Protein AF-A0A526RT88-F1 (afdb_monomer_lite)

Radius of gyration: 13.99 Å; chains: 1; bounding box: 32×34×33 Å

Sequence (80 aa):
MSDVVSVRAATNNEVAFIAWDIDGMIDGCLGFEIVRIYPGTGEERCLASWVPFRGQRNKDWIPQDTGVWPVQKTFWRDLT

Foldseek 3Di:
DKDWPDKDWDDDPFKTKIFTDIPDDDPPDPADWDWDQDVVPRDTDTDWDQDADPPDDPPVSDTDGCVRRNDPHRMDMDGD

Secondary structure (DSSP, 8-state):
---EEEEEEEE-SSEEEEEEEESS--TT---B--EEEETTTTEEEEPEE----TT---TT---EETTTS-B-SSEEEEE-

pLDDT: mean 93.2, std 4.83, range [60.69, 97.5]

Structure (mmCIF, N/CA/C/O backbone):
data_AF-A0A526RT88-F1
#
_entry.id   AF-A0A526RT88-F1
#
loop_
_atom_site.group_PDB
_atom_site.id
_atom_site.type_symbol
_atom_site.label_atom_id
_atom_site.label_alt_id
_atom_site.label_comp_id
_atom_site.label_asym_id
_atom_site.label_entity_id
_atom_site.label_seq_id
_atom_site.pdbx_PDB_ins_code
_atom_site.Cartn_x
_atom_site.Cartn_y
_atom_site.Cartn_z
_atom_site.occupancy
_atom_site.B_iso_or_equiv
_atom_site.auth_seq_id
_atom_site.auth_comp_id
_atom_site.auth_asym_id
_atom_site.auth_atom_id
_atom_site.pdbx_PDB_model_num
ATOM 1 N N . MET A 1 1 ? -16.813 -12.071 -4.289 1.00 75.81 1 MET A N 1
ATOM 2 C CA . MET A 1 1 ? -15.667 -11.194 -4.589 1.00 75.81 1 MET A CA 1
ATOM 3 C C . MET A 1 1 ? -14.912 -11.081 -3.287 1.00 75.81 1 MET A C 1
ATOM 5 O O . MET A 1 1 ? -15.576 -10.813 -2.296 1.00 75.81 1 MET A O 1
ATOM 9 N N . SER A 1 2 ? -13.624 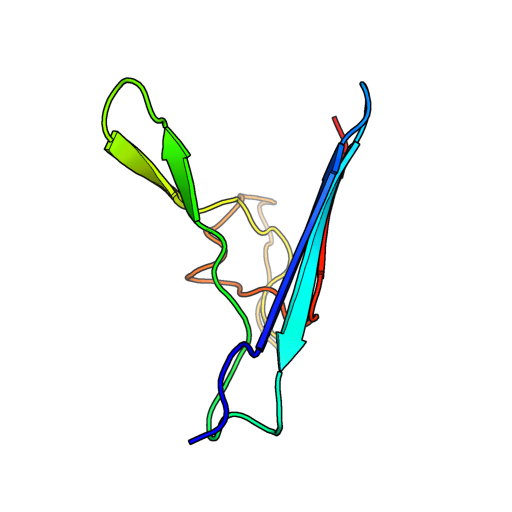-11.424 -3.268 1.00 86.25 2 SER A N 1
ATOM 10 C CA . SER A 1 2 ? -12.833 -11.292 -2.042 1.00 86.25 2 SER A CA 1
ATOM 11 C C . SER A 1 2 ? -12.686 -9.827 -1.664 1.00 86.25 2 SER A C 1
ATOM 13 O O . SER A 1 2 ? -12.642 -8.973 -2.551 1.00 86.25 2 SER A O 1
ATOM 15 N N . ASP A 1 3 ? -12.625 -9.557 -0.369 1.00 87.69 3 ASP A N 1
ATOM 16 C CA . ASP A 1 3 ? -12.615 -8.209 0.187 1.00 87.69 3 ASP A CA 1
ATOM 17 C C . ASP A 1 3 ? -11.655 -8.107 1.382 1.00 87.69 3 ASP A C 1
ATOM 19 O O . ASP A 1 3 ? -11.164 -9.110 1.916 1.00 87.69 3 ASP A O 1
ATOM 23 N N . VAL A 1 4 ? -11.369 -6.875 1.796 1.00 90.75 4 VAL A N 1
ATOM 24 C CA . VAL A 1 4 ? -10.619 -6.578 3.013 1.00 90.75 4 VAL A CA 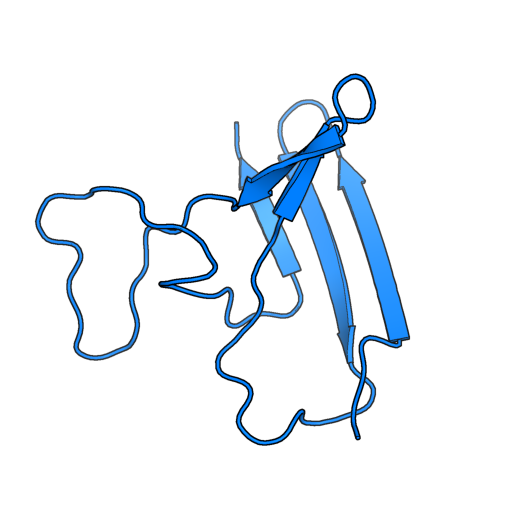1
ATOM 25 C C . VAL A 1 4 ? -11.529 -6.789 4.220 1.00 90.75 4 VAL A C 1
ATOM 27 O O . VAL A 1 4 ? -12.501 -6.067 4.421 1.00 90.75 4 VAL A O 1
ATOM 30 N N . VAL A 1 5 ? -11.191 -7.761 5.066 1.00 96.12 5 VAL A N 1
ATOM 31 C CA . VAL A 1 5 ? -12.029 -8.150 6.215 1.00 96.12 5 VAL A CA 1
ATOM 32 C C . VAL A 1 5 ? -11.561 -7.580 7.542 1.00 96.12 5 VAL A C 1
ATOM 34 O O . VAL A 1 5 ? -12.330 -7.515 8.501 1.00 96.12 5 VAL A O 1
ATOM 37 N N . SER A 1 6 ? -10.299 -7.170 7.634 1.00 96.56 6 SER A N 1
ATOM 38 C CA . SER A 1 6 ? -9.808 -6.481 8.819 1.00 96.56 6 SER A CA 1
ATOM 39 C C . SER A 1 6 ? -8.658 -5.551 8.475 1.0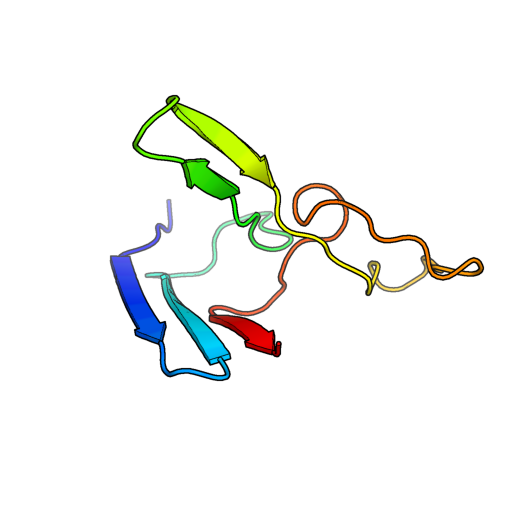0 96.56 6 SER A C 1
ATOM 41 O O . SER A 1 6 ? -7.894 -5.817 7.550 1.00 96.56 6 SER A O 1
ATOM 43 N N . VAL A 1 7 ? -8.537 -4.462 9.232 1.00 96.25 7 VAL A N 1
ATOM 44 C CA . VAL A 1 7 ? -7.441 -3.498 9.124 1.00 96.25 7 VAL A CA 1
ATOM 45 C C . VAL A 1 7 ? -6.961 -3.163 10.531 1.00 96.25 7 VAL A C 1
ATOM 47 O O . VAL A 1 7 ? -7.760 -2.961 11.445 1.00 96.25 7 VAL A O 1
ATOM 50 N N . ARG A 1 8 ? -5.644 -3.115 10.716 1.00 97.31 8 ARG A N 1
ATOM 51 C CA . ARG A 1 8 ? -4.979 -2.718 11.957 1.00 97.31 8 ARG A CA 1
ATOM 52 C C . ARG A 1 8 ? -3.970 -1.630 11.646 1.00 97.31 8 ARG A C 1
ATOM 54 O O . ARG A 1 8 ? -3.216 -1.739 10.683 1.00 97.31 8 ARG A O 1
ATOM 61 N N . ALA A 1 9 ? -3.931 -0.619 12.500 1.00 95.19 9 ALA A N 1
ATOM 62 C CA . ALA A 1 9 ? -2.921 0.421 12.474 1.00 95.19 9 ALA A CA 1
ATOM 63 C C . ALA A 1 9 ? -2.210 0.458 13.826 1.00 95.19 9 ALA A C 1
ATOM 65 O O . ALA A 1 9 ? -2.842 0.340 14.876 1.00 95.19 9 ALA A O 1
ATOM 66 N N . ALA A 1 10 ? -0.896 0.615 13.790 1.00 94.69 10 ALA A N 1
ATOM 67 C CA . ALA A 1 10 ? -0.062 0.833 14.956 1.00 94.69 10 ALA A CA 1
ATOM 68 C C . ALA A 1 10 ? 0.949 1.921 14.621 1.00 94.69 10 ALA A C 1
ATOM 70 O O . ALA A 1 10 ? 1.421 2.021 13.492 1.00 94.69 10 ALA A O 1
ATOM 71 N N . THR A 1 11 ? 1.291 2.739 15.603 1.00 94.31 11 THR A N 1
ATOM 72 C CA . THR A 1 11 ? 2.317 3.759 15.429 1.00 94.31 11 THR A CA 1
ATOM 73 C C . THR A 1 11 ? 3.126 3.884 16.700 1.00 94.31 11 THR A C 1
ATOM 75 O O . THR A 1 11 ? 2.616 3.673 17.802 1.00 94.31 11 THR A O 1
ATOM 78 N N . ASN A 1 12 ? 4.387 4.248 16.541 1.00 91.44 12 ASN A N 1
ATOM 79 C CA . ASN A 1 12 ? 5.184 4.836 17.604 1.00 91.44 12 ASN A CA 1
ATOM 80 C C . ASN A 1 12 ? 5.812 6.136 17.076 1.00 91.44 12 ASN A C 1
ATOM 82 O O . ASN A 1 12 ? 5.386 6.646 16.041 1.00 91.44 12 ASN A O 1
ATOM 86 N N . ASN A 1 13 ? 6.793 6.679 17.794 1.00 91.62 13 ASN A N 1
ATOM 87 C CA . ASN A 1 13 ? 7.449 7.927 17.402 1.00 91.62 13 ASN A CA 1
ATOM 88 C C . ASN A 1 13 ? 8.330 7.808 16.139 1.00 91.62 13 ASN A C 1
ATOM 90 O O . ASN A 1 13 ? 8.799 8.831 15.661 1.00 91.62 13 ASN A O 1
ATOM 94 N N . GLU A 1 14 ? 8.576 6.599 15.626 1.00 91.12 14 GLU A N 1
ATOM 95 C CA . GLU A 1 14 ? 9.517 6.329 14.524 1.00 91.12 14 GLU A CA 1
ATOM 96 C C . GLU A 1 14 ? 8.858 5.634 13.322 1.00 91.12 14 GLU A C 1
ATOM 98 O O . GLU A 1 14 ? 9.357 5.690 12.199 1.00 91.12 14 GLU A O 1
ATOM 103 N N . VAL A 1 15 ? 7.759 4.915 13.556 1.00 92.25 15 VAL A N 1
ATOM 104 C CA . VAL A 1 15 ? 7.142 4.027 12.574 1.00 92.25 15 VAL A CA 1
ATOM 105 C C . VAL A 1 15 ? 5.635 4.194 12.608 1.00 92.25 15 VAL A C 1
ATOM 107 O O . VAL A 1 15 ? 5.008 4.012 13.653 1.00 92.25 15 VAL A O 1
ATOM 110 N N . ALA A 1 16 ? 5.054 4.433 11.434 1.00 92.31 16 ALA A N 1
ATOM 111 C CA . ALA A 1 16 ? 3.642 4.191 11.177 1.00 92.31 16 ALA A CA 1
ATOM 112 C C . ALA A 1 16 ? 3.498 2.840 10.468 1.00 92.31 16 ALA A C 1
ATOM 114 O O . ALA A 1 16 ? 4.137 2.605 9.445 1.00 92.31 16 ALA A O 1
ATOM 115 N N . PHE A 1 17 ? 2.666 1.946 10.993 1.00 94.81 17 PHE A N 1
ATOM 116 C CA . PHE A 1 17 ? 2.437 0.612 10.450 1.00 94.81 17 PHE A CA 1
ATOM 117 C C . PHE A 1 17 ? 0.947 0.380 10.229 1.00 94.81 17 PHE A C 1
ATOM 119 O O . PHE A 1 17 ? 0.136 0.602 11.128 1.00 94.81 17 PHE A O 1
ATOM 126 N N . ILE A 1 18 ? 0.593 -0.128 9.055 1.00 95.81 18 ILE A N 1
ATOM 127 C CA . ILE A 1 18 ? -0.755 -0.608 8.760 1.00 95.81 18 ILE A CA 1
ATOM 128 C C . ILE A 1 18 ? -0.682 -2.017 8.181 1.00 95.81 18 ILE A C 1
ATOM 130 O O . ILE A 1 18 ? 0.220 -2.332 7.407 1.00 95.81 18 ILE A O 1
ATOM 134 N N . ALA A 1 19 ? -1.632 -2.865 8.552 1.00 97.50 19 ALA A N 1
ATOM 135 C CA . ALA A 1 19 ? -1.804 -4.201 7.998 1.00 97.50 19 ALA A CA 1
ATOM 136 C C . ALA A 1 19 ? -3.284 -4.503 7.804 1.00 97.50 19 ALA A C 1
ATOM 138 O O . ALA A 1 19 ? -4.129 -3.992 8.540 1.00 97.50 19 ALA A O 1
ATOM 139 N N . TRP A 1 20 ? -3.587 -5.339 6.824 1.00 96.81 20 TRP A N 1
ATOM 140 C CA . TRP A 1 20 ? -4.944 -5.750 6.506 1.00 96.81 20 TRP A CA 1
ATOM 141 C C . TRP A 1 20 ? -5.005 -7.238 6.188 1.00 96.81 20 TRP A C 1
ATOM 143 O O . TRP A 1 20 ? -4.007 -7.840 5.809 1.00 96.81 20 TRP A O 1
ATOM 153 N N . ASP A 1 21 ? -6.183 -7.827 6.342 1.00 96.56 21 ASP A N 1
ATOM 154 C CA . ASP A 1 21 ? -6.454 -9.209 5.954 1.00 96.56 21 ASP A CA 1
ATOM 155 C C . ASP A 1 21 ? -7.468 -9.229 4.812 1.00 96.56 21 ASP A C 1
ATOM 157 O O . ASP A 1 21 ? -8.401 -8.423 4.790 1.00 96.56 21 ASP A O 1
ATOM 161 N N . ILE A 1 22 ? -7.296 -10.174 3.890 1.00 95.44 22 ILE A N 1
ATOM 162 C CA . ILE A 1 22 ? -8.219 -10.447 2.784 1.00 95.44 22 ILE A CA 1
ATOM 163 C C . ILE A 1 22 ? -8.817 -11.845 2.960 1.00 95.44 22 ILE A C 1
ATOM 165 O O . ILE A 1 22 ? -8.107 -12.773 3.351 1.00 95.44 22 ILE A O 1
ATOM 169 N N . ASP A 1 23 ? -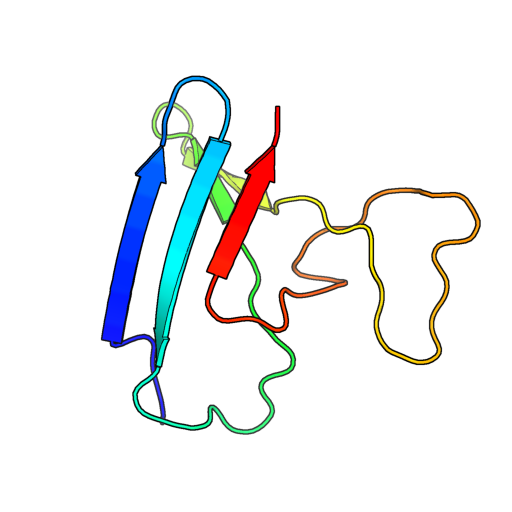10.106 -12.015 2.676 1.00 95.38 23 ASP A N 1
ATOM 170 C CA . ASP A 1 23 ? -10.810 -13.308 2.811 1.00 95.38 23 ASP A CA 1
ATOM 171 C C . ASP A 1 23 ? -10.616 -14.263 1.621 1.00 95.38 23 ASP A C 1
ATOM 173 O O . ASP A 1 23 ? -11.216 -15.337 1.553 1.00 95.38 23 ASP A O 1
ATOM 177 N N . GLY A 1 24 ? -9.746 -13.894 0.686 1.00 93.00 24 GLY A N 1
ATOM 178 C CA . GLY A 1 24 ? -9.349 -14.723 -0.436 1.00 93.00 24 GLY A CA 1
ATOM 179 C C . GLY A 1 24 ? -8.544 -13.946 -1.467 1.00 93.00 24 GLY A C 1
ATOM 180 O O . GLY A 1 24 ? -8.216 -12.772 -1.292 1.00 93.00 24 GLY A O 1
ATOM 181 N N . MET A 1 25 ? -8.212 -14.627 -2.561 1.00 89.88 25 MET A N 1
ATOM 182 C CA . MET A 1 25 ? -7.550 -13.999 -3.699 1.00 89.88 25 MET A CA 1
ATOM 183 C C . MET A 1 25 ? -8.532 -13.074 -4.423 1.00 89.88 25 MET A C 1
ATOM 185 O O . MET A 1 25 ? -9.557 -13.519 -4.937 1.00 89.88 25 MET A O 1
ATOM 189 N N . ILE A 1 26 ? -8.188 -11.791 -4.498 1.00 91.06 26 ILE A N 1
ATOM 190 C CA . ILE A 1 26 ? -8.903 -10.811 -5.317 1.00 91.06 26 ILE A CA 1
ATOM 191 C C . ILE A 1 26 ? -8.458 -11.016 -6.772 1.00 91.06 26 ILE A C 1
ATOM 193 O O . ILE A 1 26 ? -7.278 -10.848 -7.089 1.00 91.06 26 ILE A O 1
ATOM 197 N N . ASP A 1 27 ? -9.386 -11.410 -7.646 1.00 92.44 27 ASP A N 1
ATOM 198 C CA . ASP A 1 27 ? -9.082 -11.675 -9.056 1.00 92.44 27 ASP A CA 1
ATOM 199 C C . ASP A 1 27 ? -8.503 -10.429 -9.746 1.00 92.44 27 ASP A C 1
ATOM 201 O O . ASP A 1 27 ? -8.998 -9.316 -9.569 1.00 92.44 27 ASP A O 1
ATOM 205 N N . GLY A 1 28 ? -7.409 -10.610 -10.488 1.00 92.31 28 GLY A N 1
ATOM 206 C CA . GLY A 1 28 ? -6.687 -9.518 -11.149 1.00 92.31 28 GLY A CA 1
ATOM 207 C C . GLY A 1 28 ? -5.984 -8.509 -10.225 1.00 92.31 28 GLY A C 1
ATOM 208 O O . GLY A 1 28 ? -5.468 -7.509 -10.725 1.00 92.31 28 GLY A O 1
ATOM 209 N N . CYS A 1 29 ? -5.929 -8.728 -8.905 1.00 92.56 29 CYS A N 1
ATOM 210 C CA . CYS A 1 29 ? -5.287 -7.788 -7.984 1.00 92.56 29 CYS A CA 1
ATOM 211 C C . CYS A 1 29 ? -3.766 -7.728 -8.184 1.00 92.56 29 CYS A C 1
ATOM 213 O O . CYS A 1 29 ? -3.059 -8.729 -8.060 1.00 92.56 29 CYS A O 1
ATOM 215 N N . LEU A 1 30 ? -3.259 -6.524 -8.464 1.00 93.38 30 LEU A N 1
ATOM 216 C CA . LEU A 1 30 ? -1.828 -6.251 -8.642 1.00 93.38 30 LEU A CA 1
ATOM 217 C C . LEU A 1 30 ? -1.151 -5.728 -7.366 1.00 93.38 30 LEU A C 1
ATOM 219 O O . LEU A 1 30 ? 0.074 -5.622 -7.317 1.00 93.38 30 LEU A O 1
ATOM 223 N N . GLY A 1 31 ? -1.938 -5.394 -6.345 1.00 94.12 31 GLY A N 1
ATOM 224 C CA . GLY A 1 31 ? -1.494 -4.817 -5.084 1.00 94.12 31 GLY A CA 1
ATOM 225 C C . GLY A 1 31 ? -2.477 -3.765 -4.578 1.00 94.12 31 GLY A C 1
ATOM 226 O O . GLY A 1 31 ? -3.575 -3.616 -5.111 1.00 94.12 31 GLY A O 1
ATOM 227 N N . PHE A 1 32 ? -2.059 -3.037 -3.548 1.00 94.81 32 PHE A N 1
ATOM 228 C CA . PHE A 1 32 ? -2.901 -2.089 -2.830 1.00 94.81 32 PHE A CA 1
ATOM 229 C C . PHE A 1 32 ? -2.326 -0.672 -2.900 1.00 94.81 32 PHE A C 1
ATOM 231 O O . PHE A 1 32 ? -1.126 -0.463 -2.683 1.00 94.81 32 PHE A O 1
ATOM 238 N N . GLU A 1 33 ? -3.200 0.288 -3.190 1.00 95.81 33 GLU A N 1
ATOM 239 C CA . GLU A 1 33 ? -2.944 1.715 -3.025 1.00 95.81 33 GLU A CA 1
ATOM 240 C C . GLU A 1 33 ? -3.215 2.118 -1.573 1.00 95.81 33 GLU A C 1
ATOM 242 O O . GLU A 1 33 ? -4.146 1.615 -0.941 1.00 95.81 33 GLU A O 1
ATOM 247 N N . ILE A 1 34 ? -2.401 3.024 -1.035 1.00 94.62 34 ILE A N 1
ATOM 248 C CA . ILE A 1 34 ? -2.587 3.552 0.313 1.00 94.62 34 ILE A CA 1
ATOM 249 C C . ILE A 1 34 ? -2.769 5.056 0.211 1.00 94.62 34 ILE A C 1
ATOM 251 O O . ILE A 1 34 ? -1.854 5.782 -0.178 1.00 94.62 34 ILE A O 1
ATOM 255 N N . VAL A 1 35 ? -3.951 5.513 0.612 1.00 94.94 35 VAL A N 1
ATOM 256 C CA . VAL A 1 35 ? -4.334 6.923 0.600 1.00 94.94 35 VAL A CA 1
ATOM 257 C C . VAL A 1 35 ? -4.397 7.438 2.030 1.00 94.94 35 VAL A C 1
ATOM 259 O O . VAL A 1 35 ? -5.089 6.889 2.888 1.00 94.94 35 VAL A O 1
ATOM 262 N N . ARG A 1 36 ? -3.658 8.512 2.302 1.00 92.19 36 ARG A N 1
ATOM 263 C CA . ARG A 1 36 ? -3.767 9.277 3.541 1.00 92.19 36 ARG A CA 1
ATOM 264 C C . ARG A 1 36 ? -4.866 10.317 3.377 1.00 92.19 36 ARG A C 1
ATOM 266 O O . ARG A 1 36 ? -4.788 11.149 2.480 1.00 92.19 36 ARG A O 1
ATOM 273 N N . ILE A 1 37 ? -5.834 10.297 4.286 1.00 94.56 37 ILE A N 1
ATOM 274 C CA . ILE A 1 37 ? -6.899 11.299 4.367 1.00 94.56 37 ILE A CA 1
ATOM 275 C C . ILE A 1 37 ? -6.556 12.267 5.496 1.00 94.56 37 ILE A C 1
ATOM 277 O O . ILE A 1 37 ? -6.325 11.839 6.629 1.00 94.56 37 ILE A O 1
ATOM 281 N N . TYR A 1 38 ? -6.524 13.565 5.205 1.00 93.69 38 TYR A N 1
ATOM 282 C CA . TYR A 1 38 ? -6.294 14.614 6.196 1.00 93.69 38 TYR A CA 1
ATOM 283 C C . TYR A 1 38 ? -7.632 15.067 6.798 1.00 93.69 38 TYR A C 1
ATOM 285 O O . TYR A 1 38 ? -8.386 15.766 6.124 1.00 93.69 38 TYR A O 1
ATOM 293 N N . PRO A 1 39 ? -7.955 14.743 8.069 1.00 92.25 39 PRO A N 1
ATOM 294 C CA . PRO A 1 39 ? -9.306 14.954 8.605 1.00 92.25 39 PRO A CA 1
ATOM 295 C C . PRO A 1 39 ? -9.751 16.420 8.649 1.00 92.25 39 PRO A C 1
ATOM 297 O O . PRO A 1 39 ? -10.942 16.703 8.591 1.00 92.25 39 PRO A O 1
ATOM 300 N N . GLY A 1 40 ? -8.802 17.354 8.761 1.00 95.25 40 GLY A N 1
ATOM 301 C CA . GLY A 1 40 ? -9.101 18.786 8.820 1.00 95.25 40 GLY A CA 1
ATOM 302 C C . GLY A 1 40 ? -9.510 19.400 7.479 1.00 95.25 40 GLY A C 1
ATOM 303 O O . GLY A 1 40 ? -10.222 20.398 7.470 1.00 95.25 40 GLY A O 1
ATOM 304 N N . THR A 1 41 ? -9.070 18.823 6.358 1.00 96.81 41 THR A N 1
ATOM 305 C CA . THR A 1 41 ? -9.293 19.372 5.007 1.00 96.81 41 THR A CA 1
ATOM 306 C C . THR A 1 41 ? -10.074 18.431 4.096 1.00 96.81 41 THR A C 1
ATOM 308 O O . THR A 1 41 ? -10.624 18.880 3.096 1.00 96.81 41 THR A O 1
ATOM 311 N N . GLY A 1 42 ? -10.116 17.137 4.417 1.00 95.88 42 GLY A N 1
ATOM 312 C CA . GLY A 1 42 ? -10.584 16.091 3.511 1.00 95.88 42 GLY A CA 1
ATOM 313 C C . GLY A 1 42 ? -9.621 15.813 2.354 1.00 95.88 42 GLY A C 1
ATOM 314 O O . GLY A 1 42 ? -9.984 15.084 1.441 1.00 95.88 42 GLY A O 1
ATOM 315 N N . GLU A 1 43 ? -8.414 16.390 2.366 1.00 96.88 43 GLU A N 1
ATOM 316 C CA . GLU A 1 43 ? -7.417 16.139 1.325 1.00 96.88 43 GLU A CA 1
ATOM 317 C C . GLU A 1 43 ? -7.016 14.662 1.326 1.00 96.88 43 GLU A C 1
ATOM 319 O O . GLU A 1 43 ? -6.696 14.092 2.374 1.00 96.88 43 GLU A O 1
ATOM 324 N N . GLU A 1 44 ? -7.007 14.065 0.139 1.00 96.06 44 GLU A N 1
ATOM 325 C CA . GLU A 1 44 ? -6.530 12.712 -0.105 1.00 96.06 44 GLU A CA 1
ATOM 326 C C . GLU A 1 44 ? -5.146 12.766 -0.740 1.00 96.06 44 GLU A C 1
ATOM 328 O O . GLU A 1 44 ? -4.930 13.434 -1.752 1.00 96.06 44 GLU A O 1
ATOM 333 N N . ARG A 1 45 ? -4.196 12.045 -0.148 1.00 94.44 45 ARG A N 1
ATOM 334 C CA . ARG A 1 45 ? -2.834 11.957 -0.657 1.00 94.44 45 ARG A CA 1
ATOM 335 C C . ARG A 1 45 ? -2.392 10.511 -0.738 1.00 94.44 45 ARG A C 1
ATOM 337 O O . ARG A 1 45 ? -2.228 9.850 0.289 1.00 94.44 45 ARG A O 1
ATOM 344 N N . CYS A 1 46 ? -2.153 10.041 -1.956 1.00 94.94 46 CYS A N 1
ATOM 345 C CA . CYS A 1 46 ? -1.542 8.741 -2.170 1.00 94.94 46 CYS A CA 1
ATOM 346 C C . CYS A 1 46 ? -0.122 8.719 -1.585 1.00 94.94 46 CYS A C 1
ATOM 348 O O . CYS A 1 46 ? 0.617 9.708 -1.638 1.00 94.94 46 CYS A O 1
ATOM 350 N N . LEU A 1 47 ? 0.238 7.608 -0.946 1.00 93.88 47 LEU A N 1
ATOM 351 C CA . LEU A 1 47 ? 1.563 7.437 -0.368 1.00 93.88 47 LEU A CA 1
ATOM 352 C C . LEU A 1 47 ? 2.581 7.047 -1.437 1.00 93.88 47 LEU A C 1
ATOM 354 O O . LEU A 1 47 ? 2.256 6.402 -2.433 1.00 93.88 47 LEU A O 1
ATOM 358 N N . ALA A 1 48 ? 3.833 7.431 -1.194 1.00 93.94 48 ALA A N 1
ATOM 359 C CA . ALA A 1 48 ? 4.929 7.202 -2.119 1.00 93.94 48 ALA A CA 1
ATOM 360 C C . ALA A 1 48 ? 5.361 5.726 -2.173 1.00 93.94 48 ALA A C 1
ATOM 362 O O . ALA A 1 48 ? 5.399 5.013 -1.168 1.00 93.94 48 ALA A O 1
ATOM 363 N N . SER A 1 49 ? 5.786 5.307 -3.358 1.00 94.00 49 SER A N 1
ATOM 364 C CA . SER A 1 49 ? 6.389 4.027 -3.689 1.00 94.00 49 SER A CA 1
ATOM 365 C C . SER A 1 49 ? 7.636 4.253 -4.539 1.00 94.00 49 SER A C 1
ATOM 367 O O . SER A 1 49 ? 7.680 5.109 -5.422 1.00 94.00 49 SER A O 1
ATOM 369 N N . TRP A 1 50 ? 8.671 3.467 -4.269 1.00 93.81 50 TRP A N 1
ATOM 370 C CA . TRP A 1 50 ? 9.980 3.587 -4.922 1.00 93.81 50 TRP A CA 1
ATOM 371 C C . TRP A 1 50 ? 10.328 2.362 -5.763 1.00 93.81 50 TRP A C 1
ATOM 373 O O 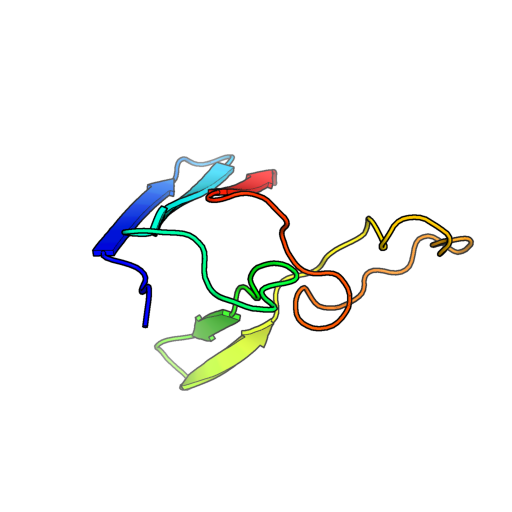. TRP A 1 50 ? 11.258 2.408 -6.572 1.00 93.81 50 TRP A O 1
ATOM 383 N N . VAL A 1 51 ? 9.602 1.262 -5.546 1.00 92.44 51 VAL A N 1
ATOM 384 C CA . VAL A 1 51 ? 9.912 -0.055 -6.093 1.00 92.44 51 VAL A CA 1
ATOM 385 C C . VAL A 1 51 ? 8.885 -0.390 -7.167 1.00 92.44 51 VAL A C 1
ATOM 387 O O . VAL A 1 51 ? 7.730 -0.654 -6.836 1.00 92.44 51 VAL A O 1
ATOM 390 N N . PRO A 1 52 ? 9.288 -0.404 -8.444 1.00 93.88 52 PRO A N 1
ATOM 391 C CA . PRO A 1 52 ? 8.371 -0.669 -9.534 1.00 93.88 52 PRO A CA 1
ATOM 392 C C . PRO A 1 52 ? 8.099 -2.170 -9.699 1.00 93.88 52 PRO A C 1
ATOM 394 O O 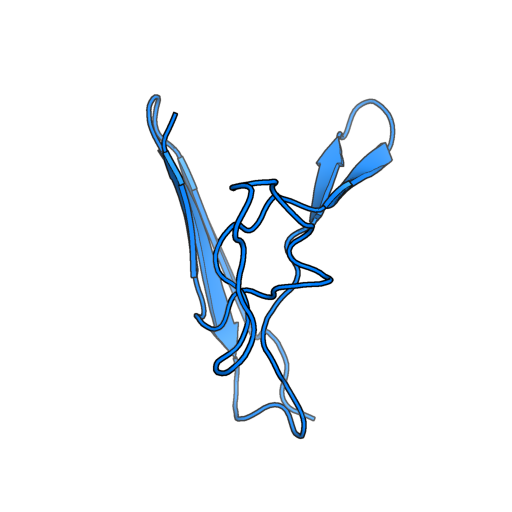. PRO A 1 52 ? 8.736 -3.021 -9.069 1.00 93.88 52 PRO A O 1
ATOM 397 N N . PHE A 1 53 ? 7.188 -2.516 -10.611 1.00 92.06 53 PHE A N 1
ATOM 398 C CA . PHE A 1 53 ? 6.972 -3.910 -10.997 1.00 92.06 53 PHE A CA 1
ATOM 399 C C . PHE A 1 53 ? 8.214 -4.543 -11.630 1.00 92.06 53 PHE A C 1
ATOM 401 O O . PHE A 1 53 ? 9.090 -3.877 -12.193 1.00 92.06 53 PHE A O 1
ATOM 408 N N . ARG A 1 54 ? 8.255 -5.879 -11.605 1.00 90.62 54 ARG A N 1
ATOM 409 C CA . ARG A 1 54 ? 9.273 -6.656 -12.314 1.00 90.62 54 ARG A CA 1
ATOM 410 C C . ARG A 1 54 ? 9.329 -6.227 -13.787 1.00 90.62 54 ARG A C 1
ATOM 412 O O . ARG A 1 54 ? 8.326 -6.268 -14.487 1.00 90.62 54 ARG A O 1
ATOM 419 N N . GLY A 1 55 ? 10.521 -5.853 -14.252 1.00 93.50 55 GLY A N 1
ATOM 420 C CA . GLY A 1 55 ? 10.773 -5.414 -15.632 1.00 93.50 55 GLY A CA 1
ATOM 421 C C . GLY A 1 55 ? 10.807 -3.893 -15.817 1.00 93.50 55 GLY A C 1
ATOM 422 O O . GLY A 1 55 ? 11.398 -3.416 -16.782 1.00 93.50 55 GLY A O 1
ATOM 423 N N . GLN A 1 56 ? 10.265 -3.129 -14.870 1.00 93.62 56 GLN A N 1
ATOM 424 C CA . GLN A 1 56 ? 10.392 -1.674 -14.828 1.00 93.62 56 GLN A CA 1
ATOM 425 C C . GLN A 1 56 ? 11.631 -1.253 -14.017 1.00 93.62 56 GLN A C 1
ATOM 427 O O . GLN A 1 56 ? 12.234 -2.057 -13.301 1.00 93.62 56 GLN A O 1
ATOM 432 N N . ARG A 1 57 ? 12.051 0.013 -14.146 1.00 92.56 57 ARG A N 1
ATOM 433 C CA . ARG A 1 57 ? 13.198 0.574 -13.413 1.00 92.56 57 ARG A CA 1
ATOM 434 C C . ARG A 1 57 ? 12.904 1.995 -12.946 1.00 92.56 57 ARG A C 1
ATOM 436 O O . ARG A 1 57 ? 12.458 2.808 -13.746 1.00 92.56 57 ARG A O 1
ATOM 443 N N . ASN A 1 58 ? 13.260 2.297 -11.702 1.00 95.25 58 ASN A N 1
ATOM 444 C CA . ASN A 1 58 ? 13.288 3.655 -11.164 1.00 95.25 58 ASN A CA 1
ATOM 445 C C . ASN A 1 58 ? 14.729 4.191 -11.218 1.00 95.25 58 ASN A C 1
ATOM 447 O O . ASN A 1 58 ? 15.452 4.135 -10.227 1.00 95.25 58 ASN A O 1
ATOM 451 N N . LYS A 1 59 ? 15.193 4.580 -12.415 1.00 94.19 59 LYS A N 1
ATOM 452 C CA . LYS A 1 59 ? 16.608 4.938 -12.649 1.00 94.19 59 LYS A CA 1
ATOM 453 C C . LYS A 1 59 ? 17.030 6.192 -11.892 1.00 94.19 59 LYS A C 1
ATOM 455 O O . LYS A 1 59 ? 18.122 6.219 -11.338 1.00 94.19 59 LYS A O 1
ATOM 460 N N . ASP A 1 60 ? 16.149 7.182 -11.872 1.00 95.31 60 ASP A N 1
ATOM 461 C CA . ASP A 1 60 ? 16.427 8.502 -11.307 1.00 95.31 60 ASP A CA 1
ATOM 462 C C . ASP A 1 60 ? 16.048 8.588 -9.825 1.00 95.31 60 ASP A C 1
ATOM 464 O O . ASP A 1 60 ? 16.197 9.640 -9.213 1.00 95.31 60 ASP A O 1
ATOM 468 N N . TRP A 1 61 ? 15.569 7.476 -9.250 1.00 93.00 61 TRP A N 1
ATOM 469 C CA . TRP A 1 61 ? 15.126 7.390 -7.863 1.00 93.00 61 TRP A CA 1
ATOM 470 C C . TRP A 1 61 ? 14.116 8.496 -7.534 1.00 93.00 61 TRP A C 1
ATOM 472 O O . TRP A 1 61 ? 14.295 9.288 -6.616 1.00 93.00 61 TRP A O 1
ATOM 482 N N . ILE A 1 62 ? 13.055 8.572 -8.337 1.00 95.00 62 ILE A N 1
ATOM 483 C CA . ILE A 1 62 ? 11.946 9.506 -8.137 1.00 95.00 62 ILE A CA 1
ATOM 484 C C . ILE A 1 62 ? 10.770 8.692 -7.585 1.00 95.00 62 ILE A C 1
ATOM 486 O O . ILE A 1 62 ? 10.462 7.633 -8.148 1.00 95.00 62 ILE A O 1
ATOM 490 N N . PRO A 1 63 ? 10.129 9.118 -6.484 1.00 93.94 63 PRO A N 1
ATOM 491 C CA . PRO A 1 63 ? 8.972 8.409 -5.962 1.00 93.94 63 PRO A CA 1
ATOM 492 C C . PRO A 1 63 ? 7.800 8.500 -6.943 1.00 93.94 63 PRO A C 1
ATOM 494 O O . PRO A 1 63 ? 7.594 9.523 -7.594 1.00 93.94 63 PRO A O 1
ATOM 497 N N . GLN A 1 64 ? 7.023 7.428 -7.018 1.00 95.31 64 GLN A N 1
ATOM 498 C CA . GLN A 1 64 ? 5.703 7.402 -7.646 1.00 95.31 64 GLN A CA 1
ATOM 499 C C . GLN A 1 64 ? 4.645 7.156 -6.577 1.00 95.31 64 GLN A C 1
ATOM 501 O O . GLN A 1 64 ? 4.974 6.820 -5.444 1.00 95.31 64 GLN A O 1
ATOM 506 N N . ASP A 1 65 ? 3.375 7.269 -6.933 1.00 95.19 65 ASP A N 1
ATOM 507 C CA . ASP A 1 65 ? 2.282 6.903 -6.040 1.00 95.19 65 ASP A CA 1
ATOM 508 C C . ASP A 1 65 ? 2.135 5.379 -5.924 1.00 95.19 65 ASP A C 1
ATOM 510 O O . ASP A 1 65 ? 2.408 4.628 -6.868 1.00 95.19 65 ASP A O 1
ATOM 514 N N . THR A 1 66 ? 1.649 4.901 -4.776 1.00 95.69 66 THR A N 1
ATOM 515 C CA . THR A 1 66 ? 1.252 3.491 -4.617 1.00 95.69 66 THR A CA 1
ATOM 516 C C . THR A 1 66 ? 0.118 3.085 -5.568 1.00 95.69 66 THR A C 1
ATOM 518 O O . THR A 1 66 ? -0.048 1.901 -5.818 1.00 95.69 66 THR A O 1
ATOM 521 N N . GLY A 1 67 ? -0.602 4.015 -6.201 1.00 94.50 67 GLY A N 1
ATOM 522 C CA . GLY A 1 67 ? -1.492 3.695 -7.326 1.00 94.50 67 GLY A CA 1
ATOM 523 C C . GLY A 1 67 ? -0.752 3.270 -8.608 1.00 94.50 67 GLY A C 1
ATOM 524 O O . GLY A 1 67 ? -1.258 2.463 -9.384 1.00 94.50 67 GLY A O 1
ATOM 525 N N . VAL A 1 68 ? 0.473 3.765 -8.827 1.00 95.44 68 VAL A N 1
ATOM 526 C CA . VAL A 1 68 ? 1.318 3.416 -9.987 1.00 95.44 68 VAL A CA 1
ATOM 527 C C . VAL A 1 68 ? 2.159 2.174 -9.691 1.00 95.44 68 VAL A C 1
ATOM 529 O O . VAL A 1 68 ? 2.242 1.256 -10.512 1.00 95.44 68 VAL A O 1
ATOM 532 N N . TRP A 1 69 ? 2.779 2.136 -8.509 1.00 96.19 69 TRP A N 1
ATOM 533 C CA . TRP A 1 69 ? 3.592 1.018 -8.026 1.00 96.19 69 TRP A CA 1
ATOM 534 C C . TRP A 1 69 ? 3.033 0.489 -6.699 1.00 96.19 69 TRP A C 1
ATOM 536 O O . TRP A 1 69 ? 3.535 0.853 -5.627 1.00 96.19 69 TRP A O 1
ATOM 546 N N . PRO A 1 70 ? 1.993 -0.361 -6.758 1.00 95.62 70 PRO A N 1
ATOM 547 C CA . PRO A 1 70 ? 1.221 -0.764 -5.593 1.00 95.62 70 PRO A CA 1
ATOM 548 C C . PRO A 1 70 ? 1.953 -1.692 -4.641 1.00 95.62 70 PRO A C 1
ATOM 550 O O . PRO A 1 70 ? 2.870 -2.441 -4.997 1.00 95.62 70 PRO A O 1
ATOM 553 N N . VAL A 1 71 ? 1.498 -1.651 -3.389 1.00 95.00 71 VAL A N 1
ATOM 554 C CA . VAL A 1 71 ? 2.013 -2.496 -2.320 1.00 95.00 71 VAL A CA 1
ATOM 555 C C . VAL A 1 71 ? 1.547 -3.926 -2.569 1.00 95.00 71 VAL A C 1
ATOM 557 O O . VAL A 1 71 ? 0.367 -4.239 -2.479 1.00 95.00 71 VAL A O 1
ATOM 560 N N . GLN A 1 72 ? 2.488 -4.817 -2.872 1.00 92.88 72 GLN A N 1
ATOM 561 C CA . GLN A 1 72 ? 2.237 -6.245 -3.136 1.00 92.88 72 GLN A CA 1
ATOM 562 C C . GLN A 1 72 ? 2.301 -7.103 -1.860 1.00 92.88 72 GLN A C 1
ATOM 564 O O . GLN A 1 72 ? 2.674 -8.275 -1.882 1.00 92.88 72 GLN A O 1
ATOM 569 N N . LYS A 1 73 ? 2.003 -6.493 -0.715 1.00 93.44 73 LYS A N 1
ATOM 570 C CA . LYS A 1 73 ? 1.943 -7.124 0.606 1.00 93.44 73 LYS A CA 1
ATOM 571 C C . LYS A 1 73 ? 0.661 -6.677 1.282 1.00 93.44 73 LYS A C 1
ATOM 573 O O . LYS A 1 73 ? 0.115 -5.645 0.921 1.00 93.44 73 LYS A O 1
ATOM 578 N N . THR A 1 74 ? 0.239 -7.402 2.305 1.00 95.62 74 THR A N 1
ATOM 579 C CA . THR A 1 74 ? -0.914 -7.037 3.135 1.00 95.62 74 THR A CA 1
ATOM 580 C C . THR A 1 74 ? -0.533 -6.148 4.327 1.00 95.62 74 THR A C 1
ATOM 582 O O . THR A 1 74 ? -1.192 -6.135 5.364 1.00 95.62 74 THR A O 1
ATOM 585 N N . PHE A 1 75 ? 0.583 -5.426 4.205 1.00 95.88 75 PHE A N 1
ATOM 586 C CA . PHE A 1 75 ? 1.033 -4.447 5.184 1.00 95.88 75 PHE A CA 1
ATOM 587 C C . PHE A 1 75 ? 1.915 -3.382 4.538 1.00 95.88 75 PHE A C 1
ATOM 589 O O . PHE A 1 75 ? 2.583 -3.626 3.529 1.00 95.88 75 PHE A O 1
ATOM 596 N N . TRP A 1 76 ? 1.982 -2.225 5.184 1.00 95.19 76 TRP A N 1
ATOM 597 C CA . TRP A 1 76 ? 2.852 -1.115 4.826 1.00 95.19 76 TRP A CA 1
ATOM 598 C C . TRP A 1 76 ? 3.418 -0.455 6.076 1.00 95.19 76 TRP A C 1
ATOM 600 O O . TRP A 1 76 ? 2.801 -0.469 7.142 1.00 95.19 76 TRP A O 1
ATOM 610 N N . ARG A 1 77 ? 4.618 0.109 5.936 1.00 92.75 77 ARG A N 1
ATOM 611 C CA . ARG A 1 77 ? 5.271 0.854 7.003 1.00 92.75 77 ARG A CA 1
ATOM 612 C C . ARG A 1 77 ? 5.961 2.091 6.461 1.00 92.75 77 ARG A C 1
ATOM 614 O O . ARG A 1 77 ? 6.677 1.991 5.464 1.00 92.75 77 ARG A O 1
ATOM 621 N N . ASP A 1 78 ? 5.778 3.192 7.167 1.00 88.88 78 ASP A N 1
ATOM 622 C CA . ASP A 1 78 ? 6.620 4.375 7.060 1.00 88.88 78 ASP A CA 1
ATOM 623 C C . ASP A 1 78 ? 7.725 4.265 8.097 1.00 88.88 78 ASP A C 1
ATOM 625 O O . ASP A 1 78 ? 7.452 3.888 9.239 1.00 88.88 78 ASP A O 1
ATOM 629 N N . LEU A 1 79 ? 8.948 4.594 7.706 1.00 82.88 79 LEU A N 1
ATOM 630 C CA . LEU A 1 79 ? 10.067 4.751 8.628 1.00 82.88 79 LEU A CA 1
ATOM 631 C C . LEU A 1 79 ? 10.513 6.204 8.492 1.00 82.88 79 LEU A C 1
ATOM 633 O O . LEU A 1 79 ? 10.961 6.591 7.412 1.00 82.88 79 LEU A O 1
ATOM 637 N N . THR A 1 80 ? 10.333 6.994 9.547 1.00 60.69 80 THR A N 1
ATOM 638 C CA . THR A 1 80 ? 10.768 8.400 9.597 1.00 60.69 80 THR A CA 1
ATOM 639 C C . THR A 1 80 ? 12.179 8.540 10.131 1.00 60.69 80 THR A C 1
ATOM 641 O O . THR A 1 80 ? 12.504 7.807 11.091 1.00 60.69 80 THR A O 1
#